Protein AF-A0A7R9Z3D9-F1 (afdb_monomer)

Sequence (149 aa):
KAADYDEEKRKEKKKAADDDDDEKNGDDENENGDGDRRPYYHTLPLSTRTNLHGLLTSCAEELPDVPLYYTLPSLCKTVKCTSPPIKSFKAALVNAGYRVSAYHKEPQAIKTDAPSTVVWDVMRAWCREHPPKQTGGGGIGGGGRRAQR

Radius of gyration: 28.63 Å; Cα contacts (8 Å, |Δi|>4): 93; chains: 1; bounding box: 87×48×78 Å

Foldseek 3Di:
DPVVVVVVVVVVVVVVVPPPDPPDDDDPPDDDDDDDPPPPPPDDDDPCVPVVVVLVVLVVQDDPVFPDKDAQVVLCVVVVFDGDDLVVLCVQCVVVVKDWGADSVDRRIITIPDDPVVSVVSVVVVCVVGPRPPPDDDDPDDDDDDDDD

Organism: NCBI:txid2749911

Mean predicted aligned error: 16.44 Å

Secondary structure (DSSP, 8-state):
--SSHHHHHHHHHHHTTSS---------------------TTS---TTHHHHHHHHHHHHTS-SS----EEHHHHHHHHT-PPPPHHHHHHHHHHTT--EEEETTEEEEEEESS-HHHHHHHHHHHHHHS------S------------

InterPro domains:
  IPR002905 tRNA methyltransferase, Trm1 [PF02005] (48-124)
  IPR002905 tRNA methyltransferase, Trm1 [PS51626] (1-123)
  IPR002905 tRNA methyltransferase, Trm1 [PTHR10631] (47-128)
  IPR029063 S-adenosyl-L-methionine-dependent methyltransferase superfamily [SSF53335] (42-124)
  IPR042296 tRNA methyltransferase, Trm1, C-terminal [G3DSA:3.30.56.70] (67-125)

Solvent-accessible surface area (backbone atoms only — not comparable to full-atom values): 9861 Å² total; per-residue (Å²): 133,71,79,69,64,60,58,57,58,56,52,56,64,59,61,74,72,78,76,86,84,84,80,75,77,84,82,89,75,88,78,86,81,80,86,78,91,64,84,74,81,83,73,71,82,58,93,56,48,68,62,51,49,54,48,50,50,40,50,69,64,26,62,82,90,51,92,62,70,46,44,52,69,63,55,22,63,74,72,62,40,77,76,74,58,68,68,61,56,50,49,53,42,44,75,71,73,31,59,76,23,57,38,74,91,39,91,62,27,38,29,53,77,55,56,71,69,56,59,51,48,54,54,50,52,50,38,69,79,47,63,50,82,75,81,63,92,84,75,94,71,90,78,88,82,78,90,78,133

Structure (mmCIF, N/CA/C/O backbone):
data_AF-A0A7R9Z3D9-F1
#
_entry.id   AF-A0A7R9Z3D9-F1
#
loop_
_atom_site.group_PDB
_atom_site.id
_atom_site.type_symbol
_atom_site.label_atom_id
_atom_site.label_alt_id
_atom_site.label_comp_id
_atom_site.label_asym_id
_atom_site.label_entity_id
_atom_site.label_seq_id
_atom_site.pdbx_PDB_ins_code
_atom_site.Cartn_x
_atom_site.Cartn_y
_atom_site.Cartn_z
_atom_site.occupancy
_atom_site.B_iso_or_equiv
_atom_site.auth_seq_id
_atom_site.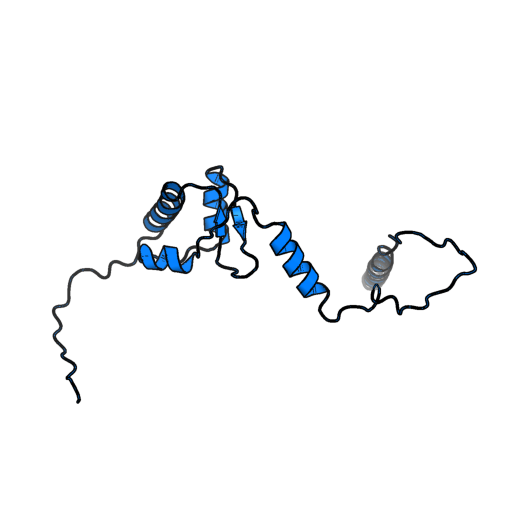auth_comp_id
_atom_site.auth_asym_id
_atom_site.auth_atom_id
_atom_site.pdbx_PDB_model_num
ATOM 1 N N . LYS A 1 1 ? 56.336 13.466 3.530 1.00 52.72 1 LYS A N 1
ATOM 2 C CA . LYS A 1 1 ? 56.043 12.079 3.084 1.00 52.72 1 LYS A CA 1
ATOM 3 C C . LYS A 1 1 ? 54.568 11.658 3.213 1.00 52.72 1 LYS A C 1
ATOM 5 O O . LYS A 1 1 ? 54.271 10.553 2.803 1.00 52.72 1 LYS A O 1
ATOM 10 N N . ALA A 1 2 ? 53.645 12.500 3.705 1.00 53.62 2 ALA A N 1
ATOM 11 C CA . ALA A 1 2 ? 52.210 12.162 3.756 1.00 53.62 2 ALA A CA 1
ATOM 12 C C . ALA A 1 2 ? 51.345 12.891 2.704 1.00 53.62 2 ALA A C 1
ATOM 14 O O . ALA A 1 2 ? 50.270 12.414 2.383 1.00 53.62 2 ALA A O 1
ATOM 15 N N . ALA A 1 3 ? 51.814 14.013 2.143 1.00 52.59 3 ALA A N 1
ATOM 16 C CA . ALA A 1 3 ? 51.051 14.795 1.162 1.00 52.59 3 ALA A CA 1
ATOM 17 C C . ALA A 1 3 ? 51.108 14.234 -0.272 1.00 52.59 3 ALA A C 1
ATOM 19 O O . ALA A 1 3 ? 50.258 14.558 -1.084 1.00 52.59 3 ALA A O 1
ATOM 20 N N . ASP A 1 4 ? 52.089 13.379 -0.563 1.00 53.34 4 ASP A N 1
ATOM 21 C CA . ASP A 1 4 ? 52.296 12.783 -1.892 1.00 53.34 4 ASP A CA 1
ATOM 22 C C . ASP A 1 4 ? 51.438 11.514 -2.095 1.00 53.34 4 ASP A C 1
ATOM 24 O O . ASP A 1 4 ? 51.116 11.118 -3.205 1.00 53.34 4 ASP A O 1
ATOM 28 N N . TYR A 1 5 ? 51.003 10.892 -0.991 1.00 50.91 5 TYR A N 1
ATOM 29 C CA . TYR A 1 5 ? 50.277 9.617 -0.993 1.00 50.91 5 TYR A CA 1
ATOM 30 C C . TYR A 1 5 ? 48.763 9.767 -1.251 1.00 50.91 5 TYR A C 1
ATOM 32 O O . TYR A 1 5 ? 48.076 8.788 -1.533 1.00 50.91 5 TYR A O 1
ATOM 40 N N . ASP A 1 6 ? 48.223 10.985 -1.146 1.00 52.66 6 ASP A N 1
ATOM 41 C CA . ASP A 1 6 ? 46.779 11.251 -1.276 1.00 52.66 6 ASP A CA 1
ATOM 42 C C . ASP A 1 6 ? 46.374 11.622 -2.719 1.00 52.66 6 ASP A C 1
ATOM 44 O O . ASP A 1 6 ? 45.218 11.489 -3.126 1.00 52.66 6 ASP A O 1
ATOM 48 N N . GLU A 1 7 ? 47.339 12.032 -3.549 1.00 55.19 7 GLU A N 1
ATOM 49 C CA . GLU A 1 7 ? 47.079 12.415 -4.939 1.00 55.19 7 GLU A CA 1
ATOM 50 C C . GLU A 1 7 ? 47.054 11.206 -5.892 1.00 55.19 7 GLU A C 1
ATOM 52 O O . GLU A 1 7 ? 46.262 11.178 -6.840 1.00 55.19 7 GLU A O 1
ATOM 57 N N . GLU A 1 8 ? 47.832 10.157 -5.603 1.00 57.34 8 GLU A N 1
ATOM 58 C CA . GLU A 1 8 ? 47.820 8.896 -6.363 1.00 57.34 8 GLU A CA 1
ATOM 59 C C . GLU A 1 8 ? 46.490 8.146 -6.215 1.00 57.34 8 GLU A C 1
ATOM 61 O O . GLU A 1 8 ? 45.881 7.740 -7.210 1.00 57.34 8 GLU A O 1
ATOM 66 N N . LYS A 1 9 ? 45.949 8.075 -4.992 1.00 56.84 9 LYS A N 1
ATOM 67 C CA . LYS A 1 9 ? 44.663 7.411 -4.723 1.00 56.84 9 LYS A CA 1
ATOM 68 C C . LYS A 1 9 ? 43.474 8.113 -5.385 1.00 56.84 9 LYS A C 1
ATOM 70 O O . LYS A 1 9 ? 42.462 7.480 -5.697 1.00 56.84 9 LYS A O 1
ATOM 75 N N . ARG A 1 10 ? 43.587 9.423 -5.634 1.00 54.44 10 ARG A N 1
ATOM 76 C CA . ARG A 1 10 ? 42.565 10.210 -6.338 1.00 54.44 10 ARG A CA 1
ATOM 77 C C . ARG A 1 10 ? 42.596 9.990 -7.852 1.00 54.44 10 ARG A C 1
ATOM 79 O O . ARG A 1 10 ? 41.549 10.097 -8.490 1.00 54.44 10 ARG A O 1
ATOM 86 N N . LYS A 1 11 ? 43.759 9.657 -8.421 1.00 54.16 11 LYS A N 1
ATOM 87 C CA . LYS A 1 11 ? 43.902 9.303 -9.844 1.00 54.16 11 LYS A CA 1
ATOM 88 C C . LYS A 1 11 ? 43.410 7.882 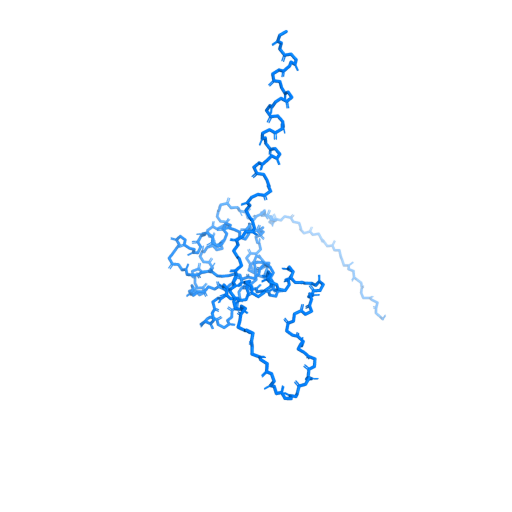-10.117 1.00 54.16 11 LYS A C 1
ATOM 90 O O . LYS A 1 11 ? 42.740 7.661 -11.121 1.00 54.16 11 LYS A O 1
ATOM 95 N N . GLU A 1 12 ? 43.620 6.960 -9.182 1.00 53.41 12 GLU A N 1
ATOM 96 C CA . GLU A 1 12 ? 43.149 5.574 -9.302 1.00 53.41 12 GLU A CA 1
ATOM 97 C C . GLU A 1 12 ? 41.614 5.468 -9.227 1.00 53.41 12 GLU A C 1
ATOM 99 O O . GLU A 1 12 ? 40.990 4.779 -10.031 1.00 53.41 12 GLU A O 1
ATOM 104 N N . LYS A 1 13 ? 40.969 6.269 -8.365 1.00 52.66 13 LYS A N 1
ATOM 105 C CA . LYS A 1 13 ? 39.497 6.321 -8.271 1.00 52.66 13 LYS A CA 1
ATOM 106 C C . LYS A 1 13 ? 38.806 6.972 -9.473 1.00 52.66 13 LYS A C 1
ATOM 108 O O . LYS A 1 13 ? 37.602 6.812 -9.632 1.00 52.66 13 LYS A O 1
ATOM 113 N N . LYS A 1 14 ? 39.551 7.729 -10.284 1.00 49.22 14 LYS A N 1
ATOM 114 C CA . LYS A 1 14 ? 39.034 8.379 -11.494 1.00 49.22 14 LYS A CA 1
ATOM 115 C C . LYS A 1 14 ? 39.197 7.507 -12.740 1.00 49.22 14 LYS A C 1
ATOM 117 O O . LYS A 1 14 ? 38.486 7.732 -13.701 1.00 49.22 14 LYS A O 1
ATOM 122 N N . LYS A 1 15 ? 40.083 6.504 -12.699 1.00 46.94 15 LYS A N 1
ATOM 123 C CA . LYS A 1 15 ? 40.288 5.541 -13.789 1.00 46.94 15 LYS A CA 1
ATOM 124 C C . LYS A 1 15 ? 39.270 4.393 -13.771 1.00 46.94 15 LYS A C 1
ATOM 126 O O . LYS A 1 15 ? 38.942 3.872 -14.817 1.00 46.94 15 LYS A O 1
ATOM 131 N N . ALA A 1 16 ? 38.724 4.046 -12.604 1.00 49.31 16 ALA A N 1
ATOM 132 C CA . ALA A 1 16 ? 37.707 2.997 -12.472 1.00 49.31 16 ALA A CA 1
ATOM 133 C C . ALA A 1 16 ? 36.266 3.455 -12.794 1.00 49.31 16 ALA A C 1
ATOM 135 O O . ALA A 1 16 ? 35.337 2.681 -12.612 1.00 49.31 16 ALA A O 1
ATOM 136 N N . ALA A 1 17 ? 36.061 4.715 -13.196 1.00 48.38 17 ALA A N 1
ATOM 137 C CA . ALA A 1 17 ? 34.736 5.255 -13.519 1.00 48.38 17 ALA A CA 1
ATOM 138 C C . ALA A 1 17 ? 34.460 5.336 -15.033 1.00 48.38 17 ALA A C 1
ATOM 140 O O . ALA A 1 17 ? 33.352 5.707 -15.406 1.00 48.38 17 ALA A O 1
ATOM 141 N N . ASP A 1 18 ? 35.442 4.991 -15.873 1.00 47.12 18 ASP A N 1
ATOM 142 C CA . ASP A 1 18 ? 35.358 5.122 -17.333 1.00 47.12 18 ASP A CA 1
ATOM 143 C C . ASP A 1 18 ? 35.230 3.759 -18.065 1.00 47.12 18 ASP A C 1
ATOM 145 O O . ASP A 1 18 ? 35.241 3.746 -19.291 1.00 47.12 18 ASP A O 1
ATOM 149 N N . ASP A 1 19 ? 35.075 2.631 -17.350 1.00 48.50 19 ASP A N 1
ATOM 150 C CA . ASP A 1 19 ? 35.170 1.269 -17.926 1.00 48.50 19 ASP A CA 1
ATOM 151 C C . ASP A 1 19 ? 33.881 0.398 -17.851 1.00 48.50 19 ASP A C 1
ATOM 153 O O . ASP A 1 19 ? 33.953 -0.788 -18.150 1.00 48.50 19 ASP A O 1
ATO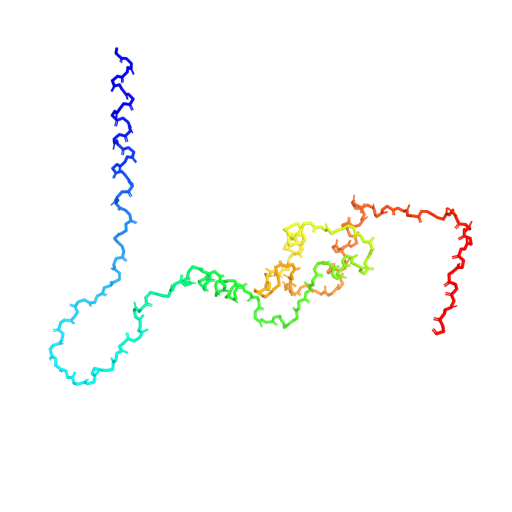M 157 N N . ASP A 1 20 ? 32.697 0.934 -17.511 1.00 48.94 20 ASP A N 1
ATOM 158 C CA . ASP A 1 20 ? 31.445 0.138 -17.386 1.00 48.94 20 ASP A CA 1
ATOM 159 C C . ASP A 1 20 ? 30.283 0.645 -18.276 1.00 48.94 20 ASP A C 1
ATOM 161 O O . ASP A 1 20 ? 29.155 0.802 -17.820 1.00 48.94 20 ASP A O 1
ATOM 165 N N . ASP A 1 21 ? 30.535 0.892 -19.564 1.00 48.12 21 ASP A N 1
ATOM 166 C CA . ASP A 1 21 ? 29.474 1.050 -20.580 1.00 48.12 21 ASP A CA 1
ATOM 167 C C . ASP A 1 21 ? 29.904 0.379 -21.902 1.00 48.12 21 ASP A C 1
ATOM 169 O O . ASP A 1 21 ? 29.976 1.007 -22.958 1.00 48.12 21 ASP A O 1
ATOM 173 N N . ASP A 1 22 ? 30.214 -0.920 -21.854 1.00 48.03 22 ASP A N 1
ATOM 174 C CA . ASP A 1 22 ? 30.381 -1.747 -23.057 1.00 48.03 22 ASP A CA 1
ATOM 175 C C . ASP A 1 22 ? 29.481 -2.988 -22.977 1.00 48.03 22 ASP A C 1
ATOM 177 O O . ASP A 1 22 ? 29.915 -4.134 -22.922 1.00 48.03 22 ASP A O 1
ATOM 181 N N . GLU A 1 23 ? 28.173 -2.738 -22.961 1.00 50.56 23 GLU A N 1
ATOM 182 C CA . GLU A 1 23 ? 27.177 -3.729 -23.366 1.00 50.56 23 GLU A CA 1
ATOM 183 C C . GLU A 1 23 ? 26.458 -3.199 -24.615 1.00 50.56 23 GLU A C 1
ATOM 185 O O . GLU A 1 23 ? 25.288 -2.804 -24.619 1.00 50.56 23 GLU A O 1
ATOM 190 N N . LYS A 1 24 ? 27.217 -3.130 -25.717 1.00 47.03 24 LYS A N 1
ATOM 191 C CA . LYS A 1 24 ? 26.644 -2.994 -27.055 1.00 47.03 24 LYS A CA 1
ATOM 192 C C . LYS A 1 24 ? 25.897 -4.278 -27.406 1.00 47.03 24 LYS A C 1
ATOM 194 O O . LYS A 1 24 ? 26.496 -5.297 -27.738 1.00 47.03 24 LYS A O 1
ATOM 199 N N . ASN A 1 25 ? 24.570 -4.179 -27.374 1.00 37.47 25 ASN A N 1
ATOM 200 C CA . ASN A 1 25 ? 23.703 -4.988 -28.222 1.00 37.47 25 ASN A CA 1
ATOM 201 C C . ASN A 1 25 ? 24.185 -4.869 -29.677 1.00 37.47 25 ASN A C 1
ATOM 203 O O . ASN A 1 25 ? 24.576 -3.783 -30.113 1.00 37.47 25 ASN A O 1
ATOM 207 N N . GLY A 1 26 ? 24.232 -6.013 -30.353 1.00 43.59 26 GLY A N 1
ATOM 208 C CA . GLY A 1 26 ? 24.899 -6.208 -31.631 1.00 43.59 26 GLY A CA 1
ATOM 209 C C . GLY A 1 26 ? 24.213 -5.576 -32.840 1.00 43.59 26 GLY A C 1
ATOM 210 O O . GLY A 1 26 ? 23.300 -4.761 -32.722 1.00 43.59 26 GLY A O 1
ATOM 211 N N . ASP A 1 27 ? 24.693 -6.053 -33.990 1.00 38.88 27 ASP A N 1
ATOM 212 C CA . ASP A 1 27 ? 24.078 -6.001 -35.322 1.00 38.88 27 ASP A CA 1
ATOM 213 C C . ASP A 1 27 ? 24.677 -4.951 -36.278 1.00 38.88 27 ASP A C 1
ATOM 215 O O . ASP A 1 27 ? 23.988 -4.075 -36.790 1.00 38.88 27 ASP A O 1
ATOM 219 N N . ASP A 1 28 ? 25.971 -5.090 -36.595 1.00 38.09 28 ASP A N 1
ATOM 220 C CA . ASP A 1 28 ? 26.532 -4.584 -37.858 1.00 38.09 28 ASP A CA 1
ATOM 221 C C . ASP A 1 28 ? 26.450 -5.690 -38.936 1.00 38.09 28 ASP A C 1
ATOM 223 O O . ASP A 1 28 ? 27.458 -6.264 -39.356 1.00 38.09 28 ASP A O 1
ATOM 227 N N . GLU A 1 29 ? 25.233 -6.003 -39.393 1.00 45.56 29 GLU A N 1
ATOM 228 C CA . GLU A 1 29 ? 25.022 -6.623 -40.707 1.00 45.56 29 GLU A CA 1
ATOM 229 C C . GLU A 1 29 ? 24.929 -5.512 -41.757 1.00 45.56 29 GLU A C 1
ATOM 231 O O . GLU A 1 29 ? 23.979 -4.733 -41.822 1.00 45.56 29 GLU A O 1
ATOM 236 N N . ASN A 1 30 ? 25.966 -5.415 -42.584 1.00 40.34 30 ASN A N 1
ATOM 237 C CA . ASN A 1 30 ? 26.051 -4.443 -43.663 1.00 40.34 30 ASN A CA 1
ATOM 238 C C . ASN A 1 30 ? 25.362 -5.016 -44.916 1.00 40.34 30 ASN A C 1
ATOM 240 O O . ASN A 1 30 ? 26.029 -5.541 -45.811 1.00 40.34 30 ASN A O 1
ATOM 244 N N . GLU A 1 31 ? 24.029 -4.950 -44.976 1.00 43.91 31 GLU A N 1
ATOM 245 C CA . GLU A 1 31 ? 23.270 -5.258 -46.195 1.00 43.91 31 GLU A CA 1
ATOM 246 C C . GLU A 1 31 ? 23.126 -4.012 -47.080 1.00 43.91 31 GLU A C 1
ATOM 248 O O . GLU A 1 31 ? 22.470 -3.022 -46.753 1.00 43.91 31 GLU A O 1
ATOM 253 N N . ASN A 1 32 ? 23.762 -4.075 -48.250 1.00 46.06 32 ASN A N 1
ATOM 254 C CA . ASN A 1 32 ? 23.553 -3.117 -49.321 1.00 46.06 32 ASN A CA 1
ATOM 255 C C . ASN A 1 32 ? 22.248 -3.438 -50.061 1.00 46.06 32 ASN A C 1
ATOM 257 O O . ASN A 1 32 ? 22.185 -4.426 -50.786 1.00 46.06 32 ASN A O 1
ATOM 261 N N . GLY A 1 33 ? 21.293 -2.510 -49.980 1.00 46.53 33 GLY A N 1
ATOM 262 C CA . GLY A 1 33 ? 20.264 -2.279 -50.995 1.00 46.53 33 GLY A CA 1
ATOM 263 C C . GLY A 1 33 ? 18.913 -2.942 -50.746 1.00 46.53 33 GLY A C 1
ATOM 264 O O . GLY A 1 33 ?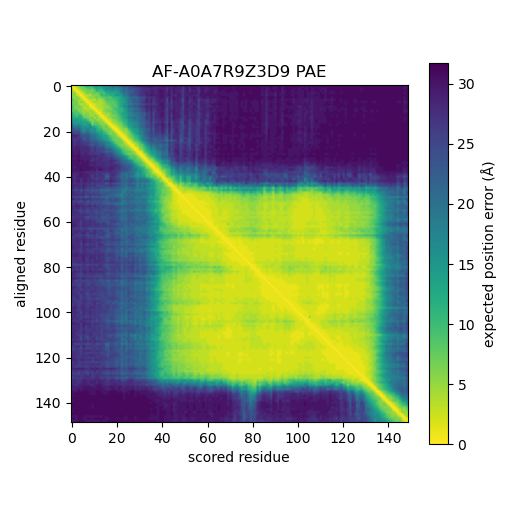 18.748 -4.104 -51.063 1.00 46.53 33 GLY A O 1
ATOM 265 N N . ASP A 1 34 ? 17.915 -2.166 -50.321 1.00 42.78 34 ASP A N 1
ATOM 266 C CA . ASP A 1 34 ? 16.684 -1.938 -51.091 1.00 42.78 34 ASP A CA 1
ATOM 267 C C . ASP A 1 34 ? 15.865 -0.802 -50.447 1.00 42.78 34 ASP A C 1
ATOM 269 O O . ASP A 1 34 ? 16.222 -0.274 -49.392 1.00 42.78 34 ASP A O 1
ATOM 273 N N . GLY A 1 35 ? 14.831 -0.354 -51.154 1.00 50.50 35 GLY A N 1
ATOM 274 C CA . GLY A 1 35 ? 14.064 0.859 -50.896 1.00 50.50 35 GLY A CA 1
ATOM 275 C C . GLY A 1 35 ? 13.290 0.970 -49.573 1.00 50.50 35 GLY A C 1
ATOM 276 O O . GLY A 1 35 ? 13.283 0.117 -48.699 1.00 50.50 35 GLY A O 1
ATOM 277 N N . ASP A 1 36 ? 12.588 2.100 -49.491 1.00 55.19 36 ASP A N 1
ATOM 278 C CA . ASP A 1 36 ? 11.803 2.603 -48.358 1.00 55.19 36 ASP A CA 1
ATOM 279 C C . ASP A 1 36 ? 12.629 3.265 -47.238 1.00 55.19 36 ASP A C 1
ATOM 281 O O . ASP A 1 36 ? 12.698 2.822 -46.094 1.00 55.19 36 ASP A O 1
ATOM 285 N N . ARG A 1 37 ? 13.198 4.443 -47.548 1.00 58.12 37 ARG A N 1
ATOM 286 C CA . ARG A 1 37 ? 13.598 5.420 -46.520 1.00 58.12 37 ARG A CA 1
ATOM 287 C C . ARG A 1 37 ? 12.356 6.018 -45.851 1.00 58.12 37 ARG A C 1
ATOM 289 O O . ARG A 1 37 ? 12.111 7.223 -45.957 1.00 58.12 37 ARG A O 1
ATOM 296 N N . ARG A 1 38 ? 11.565 5.217 -45.139 1.00 56.03 38 ARG A N 1
ATOM 297 C CA . ARG A 1 38 ? 10.728 5.800 -44.088 1.00 56.03 38 ARG A CA 1
ATOM 298 C C . ARG A 1 38 ? 11.668 6.227 -42.971 1.00 56.03 38 ARG A C 1
ATOM 300 O O . ARG A 1 38 ? 12.550 5.453 -42.605 1.00 56.03 38 ARG A O 1
ATOM 307 N N . PRO A 1 39 ? 11.541 7.450 -42.440 1.00 56.78 39 PRO A N 1
ATOM 308 C CA . PRO A 1 39 ? 12.345 7.844 -41.299 1.00 56.78 39 PRO A CA 1
ATOM 309 C C . PRO A 1 39 ? 12.039 6.878 -40.150 1.00 56.78 39 PRO A C 1
ATOM 311 O O . PRO A 1 39 ? 10.915 6.840 -39.650 1.00 56.78 39 PRO A O 1
ATOM 314 N N . TYR A 1 40 ? 13.032 6.075 -39.767 1.00 55.06 40 TYR A N 1
ATOM 315 C CA . TYR A 1 40 ? 12.965 5.191 -38.613 1.00 55.06 40 TYR A CA 1
ATOM 316 C C . TYR A 1 40 ? 12.850 6.058 -37.357 1.00 55.06 40 TYR A C 1
ATOM 318 O O . TYR A 1 40 ? 13.835 6.512 -36.784 1.00 55.06 40 TYR A O 1
ATOM 326 N N . TYR A 1 41 ? 11.624 6.280 -36.898 1.00 52.47 41 TYR A N 1
ATOM 327 C CA . TYR A 1 41 ? 11.292 6.931 -35.625 1.00 52.47 41 TYR A CA 1
ATOM 328 C C . TYR A 1 41 ? 11.714 6.102 -34.391 1.00 52.47 41 TYR A C 1
ATOM 330 O O . TYR A 1 41 ? 11.315 6.405 -33.271 1.00 52.47 41 TYR A O 1
ATOM 338 N N . HIS A 1 42 ? 12.517 5.054 -34.585 1.00 64.25 42 HIS A N 1
ATOM 339 C CA . HIS A 1 42 ? 12.936 4.094 -33.569 1.00 64.25 42 HIS A CA 1
ATOM 340 C C . HIS A 1 42 ? 14.034 4.636 -32.634 1.00 64.25 42 HIS A C 1
ATOM 342 O O . HIS A 1 42 ? 14.108 4.203 -31.487 1.00 64.25 42 HIS A O 1
ATOM 348 N N . THR A 1 43 ? 14.843 5.611 -33.065 1.00 66.44 43 THR A N 1
ATOM 349 C CA . THR A 1 43 ? 16.059 6.007 -32.325 1.00 66.44 43 THR A CA 1
ATOM 350 C C . THR A 1 43 ? 16.102 7.465 -31.873 1.00 66.44 43 THR A C 1
ATOM 352 O O . THR A 1 43 ? 17.098 7.892 -31.290 1.00 66.44 43 THR A O 1
ATOM 355 N N . LEU A 1 44 ? 15.036 8.249 -32.080 1.00 76.50 44 LEU A N 1
ATOM 356 C CA . LEU A 1 44 ? 15.003 9.616 -31.559 1.00 76.50 44 LEU A CA 1
ATOM 357 C C . LEU A 1 44 ? 14.963 9.580 -30.022 1.00 76.50 44 LEU A C 1
ATOM 359 O O . LEU A 1 44 ? 14.025 9.016 -29.449 1.00 76.50 44 LEU A O 1
ATOM 363 N N . PRO A 1 45 ? 15.951 10.176 -29.327 1.00 77.56 45 PRO A N 1
ATOM 364 C CA . PRO A 1 45 ? 15.987 10.155 -27.877 1.00 77.56 45 PRO A CA 1
ATOM 365 C C . PRO A 1 45 ? 14.798 10.948 -27.331 1.00 77.56 45 PRO A C 1
ATOM 367 O O . PRO A 1 45 ? 14.710 12.168 -27.467 1.00 77.56 45 PRO A O 1
ATOM 370 N N . LEU A 1 46 ? 13.864 10.238 -26.699 1.00 84.31 46 LEU A N 1
ATOM 371 C CA . LEU A 1 46 ? 12.744 10.853 -25.999 1.00 84.31 46 LEU A CA 1
ATOM 372 C C . LEU A 1 46 ? 13.293 11.722 -24.861 1.00 84.31 46 LEU A C 1
ATOM 374 O O . LEU A 1 46 ? 13.943 11.218 -23.946 1.00 84.31 46 LEU A O 1
ATOM 378 N N . SER A 1 47 ? 12.986 13.021 -24.874 1.00 87.75 47 SER A N 1
ATOM 379 C CA . SER A 1 47 ? 13.408 13.961 -23.820 1.00 87.75 47 SER A CA 1
ATOM 380 C C . SER A 1 47 ? 12.990 13.497 -22.414 1.00 87.75 47 SER A C 1
ATOM 382 O O . SER A 1 47 ? 13.699 13.716 -21.437 1.00 87.75 47 SER A O 1
ATOM 384 N N . THR A 1 48 ? 11.864 12.786 -22.313 1.00 92.00 48 THR A N 1
ATOM 385 C CA . THR A 1 48 ? 11.268 12.298 -21.060 1.00 92.00 48 THR A CA 1
ATOM 386 C C . THR A 1 48 ? 11.507 10.797 -20.828 1.00 92.00 48 THR A C 1
ATOM 388 O O . THR A 1 48 ? 10.768 10.157 -20.080 1.00 92.00 48 THR A O 1
ATOM 391 N N . ARG A 1 49 ? 12.537 10.211 -21.460 1.00 91.75 49 ARG A N 1
ATOM 392 C CA . ARG A 1 49 ? 12.833 8.766 -21.411 1.00 91.75 49 ARG A CA 1
ATOM 393 C C . ARG A 1 49 ? 12.867 8.199 -19.989 1.00 91.75 49 ARG A C 1
ATOM 395 O O . ARG A 1 49 ? 12.297 7.142 -19.759 1.00 91.75 49 ARG A O 1
ATOM 402 N N . THR A 1 50 ? 13.484 8.900 -19.039 1.00 92.75 50 THR A N 1
ATOM 403 C CA . THR A 1 50 ? 13.614 8.446 -17.642 1.00 92.75 50 THR A CA 1
ATOM 404 C C . THR A 1 50 ? 12.268 8.342 -16.926 1.00 92.75 50 THR A C 1
ATOM 406 O O . THR A 1 50 ? 11.987 7.331 -16.287 1.00 92.75 50 THR A O 1
ATOM 409 N N . ASN A 1 51 ? 11.403 9.349 -17.073 1.00 92.75 51 ASN A N 1
ATOM 410 C CA . ASN A 1 51 ? 10.074 9.340 -16.458 1.00 92.75 51 ASN A CA 1
ATOM 411 C C . ASN A 1 51 ? 9.157 8.312 -17.128 1.00 92.75 51 ASN A C 1
ATOM 413 O O . ASN A 1 51 ? 8.398 7.640 -16.436 1.00 92.75 51 ASN A O 1
ATOM 417 N N . LEU A 1 52 ? 9.234 8.177 -18.458 1.00 94.38 52 LEU A N 1
ATOM 418 C CA . LEU A 1 52 ? 8.483 7.155 -19.191 1.00 94.38 52 LEU A CA 1
ATOM 419 C C . LEU A 1 52 ? 8.902 5.756 -18.756 1.00 94.38 52 LEU A C 1
ATOM 421 O O . LEU A 1 52 ? 8.041 4.942 -18.445 1.00 94.38 52 LEU A O 1
ATOM 425 N N . HIS A 1 53 ? 10.208 5.506 -18.672 1.00 94.19 53 HIS A N 1
ATOM 426 C CA . HIS A 1 53 ? 10.734 4.243 -18.179 1.00 94.19 53 HIS A CA 1
ATOM 427 C C . HIS A 1 53 ? 10.216 3.954 -16.765 1.00 94.19 53 HIS A C 1
ATOM 429 O O . HIS A 1 53 ? 9.604 2.918 -16.551 1.00 94.19 53 HIS A O 1
ATOM 435 N N . GLY A 1 54 ? 10.351 4.900 -15.828 1.00 93.94 54 GLY A N 1
ATOM 436 C CA . GLY A 1 54 ? 9.860 4.725 -14.457 1.00 93.94 54 GLY A CA 1
ATOM 437 C C . GLY A 1 54 ? 8.348 4.482 -14.361 1.00 93.94 54 GLY A C 1
ATOM 438 O O . GLY A 1 54 ? 7.912 3.629 -13.587 1.00 93.94 54 GLY A O 1
ATOM 439 N N . LEU A 1 55 ? 7.542 5.183 -15.165 1.00 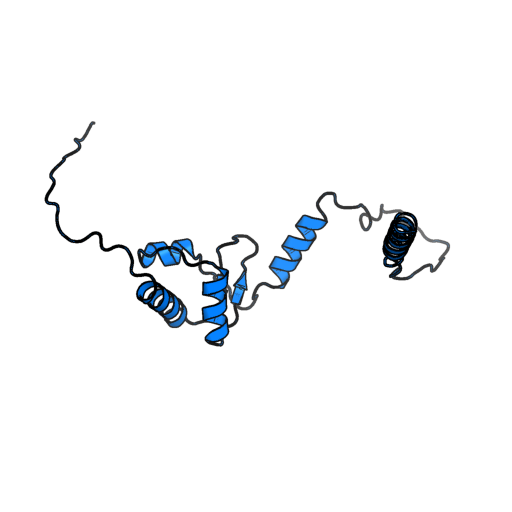94.81 55 LEU A N 1
ATOM 440 C CA . LEU A 1 55 ? 6.094 4.970 -15.213 1.00 94.81 55 LEU A CA 1
ATOM 441 C C . LE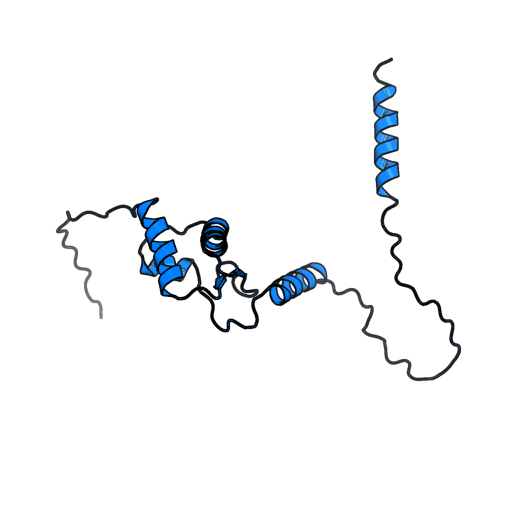U A 1 55 ? 5.753 3.577 -15.755 1.00 94.81 55 LEU A C 1
ATOM 443 O O . LEU A 1 55 ? 4.934 2.883 -15.161 1.00 94.81 55 LEU A O 1
ATOM 447 N N . LEU A 1 56 ? 6.396 3.156 -16.846 1.00 95.31 56 LEU A N 1
ATOM 448 C CA . LEU A 1 56 ? 6.185 1.837 -17.443 1.00 95.31 56 LEU A CA 1
ATOM 449 C C . LEU A 1 56 ? 6.627 0.714 -16.505 1.00 95.31 56 LEU A C 1
ATOM 451 O O . LEU A 1 56 ? 5.900 -0.266 -16.371 1.00 95.31 56 LEU A O 1
ATOM 455 N N . THR A 1 57 ? 7.752 0.877 -15.805 1.00 95.44 57 THR A N 1
ATOM 456 C CA . THR A 1 57 ? 8.177 -0.048 -14.746 1.00 95.44 57 THR A CA 1
ATOM 457 C C . THR A 1 57 ? 7.107 -0.147 -13.660 1.00 95.44 57 THR A C 1
ATOM 459 O O . THR A 1 57 ? 6.682 -1.248 -13.327 1.00 95.44 57 THR A O 1
ATOM 462 N N . SER A 1 58 ? 6.584 0.987 -13.174 1.00 94.19 58 SER A N 1
ATOM 463 C CA . SER A 1 58 ? 5.510 0.976 -12.172 1.00 94.19 58 SER A CA 1
ATOM 464 C C . SER A 1 58 ? 4.223 0.315 -12.674 1.00 94.19 58 SER A C 1
ATOM 466 O O . SER A 1 58 ? 3.527 -0.299 -11.869 1.00 94.19 58 SER A O 1
ATOM 468 N N . CYS A 1 59 ? 3.879 0.462 -13.957 1.00 94.94 59 CYS A N 1
ATOM 469 C CA . CYS A 1 59 ? 2.738 -0.222 -14.566 1.00 94.94 59 CYS A CA 1
ATOM 470 C C . CYS A 1 59 ? 2.979 -1.732 -14.694 1.00 94.94 59 CYS A C 1
ATOM 472 O O . CYS A 1 59 ? 2.051 -2.511 -14.510 1.00 94.94 59 CYS A O 1
ATOM 474 N N . ALA A 1 60 ? 4.205 -2.146 -15.021 1.00 94.75 60 ALA A N 1
ATOM 475 C CA . ALA A 1 60 ? 4.567 -3.551 -15.200 1.00 94.75 60 ALA A CA 1
ATOM 476 C C . ALA A 1 60 ? 4.636 -4.322 -13.870 1.00 94.75 60 ALA A C 1
ATOM 478 O O . ALA A 1 60 ? 4.312 -5.505 -13.832 1.00 94.75 60 ALA A O 1
ATOM 479 N N . GLU A 1 61 ? 5.023 -3.659 -12.777 1.00 94.31 61 GLU A N 1
ATOM 480 C CA . GLU A 1 61 ? 5.027 -4.226 -11.417 1.00 94.31 61 GLU A CA 1
ATOM 481 C C . GLU A 1 61 ? 3.626 -4.286 -10.771 1.00 94.31 61 GLU A C 1
ATOM 483 O O . GLU A 1 61 ? 3.447 -4.852 -9.688 1.00 94.31 61 GLU A O 1
ATOM 488 N N . GLU A 1 62 ? 2.623 -3.665 -11.390 1.00 95.44 62 GLU A N 1
ATOM 489 C CA . GLU A 1 62 ? 1.255 -3.618 -10.884 1.00 95.44 62 GLU A CA 1
ATOM 490 C C . GLU A 1 62 ? 0.539 -4.967 -11.060 1.00 95.44 62 GLU A C 1
ATOM 492 O O . GLU A 1 62 ? 0.638 -5.591 -12.110 1.00 95.44 62 GLU A O 1
ATOM 497 N N . LEU A 1 63 ? -0.230 -5.411 -10.057 1.00 95.31 63 LEU A N 1
ATOM 498 C CA . LEU A 1 63 ? -1.024 -6.642 -10.151 1.00 95.31 63 LEU A CA 1
ATOM 499 C C . LEU A 1 63 ? -2.134 -6.498 -11.218 1.00 95.31 63 LEU A C 1
ATOM 501 O O . LEU A 1 63 ? -3.054 -5.691 -11.017 1.00 95.31 63 LEU A O 1
ATOM 505 N N . PRO A 1 64 ? -2.095 -7.268 -12.328 1.00 94.06 64 PRO A N 1
ATOM 506 C CA . PRO A 1 64 ? -3.067 -7.147 -13.417 1.00 94.06 64 PRO A CA 1
ATOM 507 C C . PRO A 1 64 ? -4.367 -7.917 -13.146 1.00 94.06 64 PRO A C 1
ATOM 509 O O . PRO A 1 64 ? -5.413 -7.586 -13.699 1.00 94.06 64 PRO A O 1
ATOM 512 N N . ASP A 1 65 ? -4.315 -8.933 -12.284 1.00 95.62 65 ASP A N 1
ATOM 513 C CA . ASP A 1 65 ? -5.437 -9.792 -11.899 1.00 95.62 65 ASP A CA 1
ATOM 514 C C . ASP A 1 65 ? -6.377 -9.133 -10.878 1.00 95.62 65 ASP A C 1
ATOM 516 O O . ASP A 1 65 ? -7.517 -9.566 -10.707 1.00 95.62 65 ASP A O 1
ATOM 520 N N . VAL A 1 66 ? -5.928 -8.053 -10.231 1.00 94.75 66 VAL A N 1
ATOM 521 C CA . VAL A 1 66 ? -6.707 -7.293 -9.250 1.00 94.75 66 VAL A CA 1
ATOM 522 C C . VAL A 1 66 ? -7.207 -5.981 -9.882 1.00 94.75 66 VAL A C 1
ATOM 524 O O . VAL A 1 66 ? -6.419 -5.048 -10.084 1.00 94.75 66 VAL A O 1
ATOM 527 N N . PRO A 1 67 ? -8.518 -5.853 -10.180 1.00 89.19 67 PRO A N 1
ATOM 528 C CA . PRO A 1 67 ? -9.043 -4.706 -10.927 1.00 89.19 67 PRO A CA 1
ATOM 529 C C . PRO A 1 67 ? -9.169 -3.426 -10.087 1.00 89.19 67 PRO A C 1
ATOM 531 O O . PRO A 1 67 ? -9.083 -2.325 -10.628 1.00 89.19 67 PRO A O 1
ATOM 534 N N . LEU A 1 68 ? -9.380 -3.550 -8.772 1.00 93.62 68 LEU A N 1
ATOM 535 C CA . LEU A 1 68 ? -9.624 -2.426 -7.862 1.00 93.62 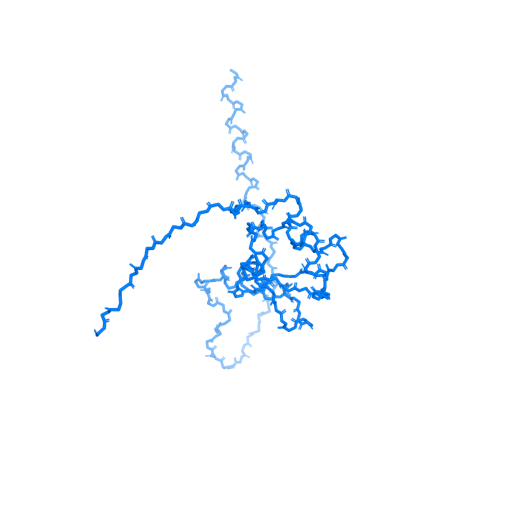68 LEU A CA 1
ATOM 536 C C . LEU A 1 68 ? -8.405 -2.110 -6.991 1.00 93.62 68 LEU A C 1
ATOM 538 O O . LEU A 1 68 ? -7.507 -2.928 -6.820 1.00 93.62 68 LEU A O 1
ATOM 542 N N . TYR A 1 69 ? -8.398 -0.912 -6.412 1.00 95.56 69 TYR A N 1
ATOM 543 C CA . TYR A 1 69 ? -7.355 -0.446 -5.504 1.00 95.56 69 TYR A CA 1
ATOM 544 C C . TYR A 1 69 ? -7.963 0.217 -4.267 1.00 95.56 69 TYR A C 1
ATOM 546 O O . TYR A 1 69 ? -9.086 0.725 -4.290 1.00 95.56 69 TYR A O 1
ATOM 554 N N . TYR A 1 70 ? -7.183 0.263 -3.192 1.00 96.00 70 TYR A N 1
ATOM 555 C CA . TYR A 1 70 ? -7.486 1.040 -1.998 1.00 96.00 70 TYR A CA 1
ATOM 556 C C . TYR A 1 70 ? -6.581 2.260 -1.929 1.00 96.00 70 TYR A C 1
ATOM 558 O O . TYR A 1 70 ? -5.384 2.165 -2.175 1.00 96.00 70 TYR A O 1
ATOM 566 N N . THR A 1 71 ? -7.131 3.403 -1.534 1.00 95.88 71 THR A N 1
ATOM 567 C CA . THR A 1 71 ? -6.347 4.611 -1.254 1.00 95.88 71 THR A CA 1
ATOM 568 C C . THR A 1 71 ? -6.200 4.774 0.249 1.00 95.88 71 THR A C 1
ATOM 570 O O . THR A 1 71 ? -7.199 4.799 0.975 1.00 95.88 71 THR A O 1
ATOM 573 N N . LEU A 1 72 ? -4.963 4.913 0.723 1.00 94.88 72 LEU A N 1
ATOM 574 C CA . LEU A 1 72 ? -4.677 4.965 2.156 1.00 94.88 72 LEU A CA 1
ATOM 575 C C . LEU A 1 72 ? -5.392 6.132 2.876 1.00 94.88 72 LEU A C 1
ATOM 577 O O . LEU A 1 72 ? -6.045 5.876 3.890 1.00 94.88 72 LEU A O 1
ATOM 581 N N . PRO A 1 73 ? -5.415 7.370 2.335 1.00 94.69 73 PRO A N 1
ATOM 582 C CA . PRO A 1 73 ? -6.258 8.453 2.849 1.00 94.69 73 PRO A CA 1
ATOM 583 C C . PRO A 1 73 ? -7.736 8.098 3.023 1.00 94.69 73 PRO A C 1
ATOM 585 O O . PRO A 1 73 ? -8.339 8.447 4.038 1.00 94.69 73 PRO A O 1
ATOM 588 N N . SER A 1 74 ? -8.331 7.395 2.056 1.00 94.56 74 SER A N 1
ATOM 589 C CA . SER A 1 74 ? -9.750 7.019 2.092 1.00 94.56 74 SER A CA 1
ATOM 590 C C . SER A 1 74 ? -10.035 5.999 3.196 1.00 94.56 74 SER A C 1
ATOM 592 O O . SER A 1 74 ? -11.046 6.110 3.898 1.00 94.56 74 SER A O 1
ATOM 594 N N . LEU A 1 75 ? -9.116 5.052 3.409 1.00 94.88 75 LEU A N 1
ATOM 595 C CA . LEU A 1 75 ? -9.184 4.112 4.531 1.00 94.88 75 LEU A CA 1
ATOM 596 C C . LEU A 1 75 ? -9.096 4.860 5.868 1.00 94.88 75 LEU A C 1
ATOM 598 O O . LEU A 1 75 ? -9.956 4.691 6.733 1.00 94.88 75 LEU A O 1
ATOM 602 N N . CYS A 1 76 ? -8.117 5.754 6.014 1.00 94.06 76 CYS A N 1
ATOM 603 C CA . CYS A 1 76 ? -7.898 6.507 7.253 1.00 94.06 76 CYS A CA 1
ATOM 604 C C . CYS A 1 76 ? -9.068 7.435 7.590 1.00 94.06 76 CYS A C 1
ATOM 606 O O . CYS A 1 76 ? -9.467 7.534 8.751 1.00 94.06 76 CYS A O 1
ATOM 608 N N . LYS A 1 77 ? -9.671 8.067 6.574 1.00 94.25 77 LYS A N 1
ATOM 609 C CA . LYS A 1 77 ? -10.872 8.900 6.726 1.00 94.25 77 LYS A CA 1
ATOM 610 C C . LYS A 1 77 ? -12.053 8.101 7.278 1.00 94.25 77 LYS A C 1
ATOM 612 O O . LYS A 1 77 ? -12.799 8.617 8.106 1.00 94.25 77 LYS A O 1
ATOM 617 N N . THR A 1 78 ? -12.202 6.850 6.846 1.00 94.00 78 THR A N 1
ATOM 618 C CA . THR A 1 78 ? -13.273 5.959 7.313 1.00 94.00 78 THR A CA 1
ATOM 619 C C . THR A 1 78 ? -13.082 5.564 8.780 1.00 94.00 78 THR A C 1
ATOM 621 O O . THR A 1 78 ? -14.035 5.622 9.553 1.00 94.00 78 THR A O 1
ATOM 624 N N . VAL A 1 79 ? -11.853 5.221 9.190 1.00 91.62 79 VAL A N 1
ATOM 625 C CA . VAL A 1 79 ? -11.551 4.789 10.576 1.00 91.62 79 VAL A CA 1
ATOM 626 C C . VAL A 1 79 ? -11.290 5.969 11.525 1.00 91.62 79 VAL A C 1
ATOM 628 O O . VAL A 1 79 ? -11.232 5.787 12.737 1.00 91.62 79 VAL A O 1
ATOM 631 N N . LYS A 1 80 ? -11.179 7.196 10.997 1.00 90.38 80 LYS A N 1
ATOM 632 C CA . LYS A 1 80 ? -10.824 8.415 11.747 1.00 90.38 80 LYS A CA 1
ATOM 633 C C . LYS A 1 80 ? -9.493 8.273 12.494 1.00 90.38 80 LYS A C 1
ATOM 635 O O . LYS A 1 80 ? -9.373 8.671 13.651 1.00 90.38 80 LYS A O 1
ATOM 640 N N . CYS A 1 81 ? -8.493 7.708 11.825 1.00 90.00 81 CYS A N 1
ATOM 641 C CA . CYS A 1 81 ? -7.152 7.522 12.371 1.00 90.00 81 CYS A CA 1
ATOM 642 C C . CYS A 1 81 ? -6.119 8.405 11.665 1.00 90.00 81 CYS A C 1
ATOM 644 O O . CYS A 1 81 ? -6.373 8.981 10.604 1.00 90.00 81 CYS A O 1
ATOM 646 N N . THR A 1 82 ? -4.930 8.501 12.254 1.00 90.94 82 THR A N 1
ATOM 647 C CA . THR A 1 82 ? -3.761 9.067 11.576 1.00 90.94 82 THR A CA 1
ATOM 648 C C . THR A 1 82 ? -3.320 8.141 10.443 1.00 90.94 82 THR A C 1
ATOM 650 O O . THR A 1 82 ? -3.437 6.918 10.553 1.00 90.94 82 THR A O 1
ATOM 653 N N . SER A 1 83 ? -2.831 8.719 9.342 1.00 90.81 83 SER A N 1
ATOM 654 C CA . SER A 1 83 ? -2.386 7.928 8.192 1.00 90.81 83 SER A CA 1
ATOM 655 C C . SER A 1 83 ? -1.111 7.157 8.527 1.00 90.81 83 SER A C 1
ATOM 657 O O . SER A 1 83 ? -0.114 7.801 8.864 1.00 90.81 83 SER A O 1
ATOM 659 N N . PRO A 1 84 ? -1.089 5.817 8.392 1.00 93.44 84 PRO A N 1
ATOM 660 C CA . PRO A 1 84 ? 0.160 5.081 8.457 1.00 93.44 84 PRO A CA 1
ATOM 661 C C . PRO A 1 84 ? 1.069 5.450 7.279 1.00 93.44 84 PRO A C 1
ATOM 663 O O . PRO A 1 84 ? 0.587 5.867 6.219 1.00 93.44 84 PRO A O 1
ATOM 666 N N . PRO A 1 85 ? 2.390 5.258 7.413 1.00 94.50 85 PRO A N 1
ATOM 667 C CA . PRO A 1 85 ? 3.290 5.252 6.271 1.00 94.50 85 PRO A CA 1
ATOM 668 C C . PRO A 1 85 ? 2.921 4.117 5.307 1.00 94.50 85 PRO A C 1
ATOM 670 O O . PRO A 1 85 ? 2.783 2.965 5.722 1.00 94.50 85 PRO A O 1
ATOM 673 N N . ILE A 1 86 ? 2.842 4.405 4.003 1.00 94.25 86 ILE A N 1
ATOM 674 C CA . ILE A 1 86 ? 2.448 3.406 2.993 1.00 94.25 86 ILE A CA 1
ATOM 675 C C . ILE A 1 86 ? 3.324 2.148 3.020 1.00 94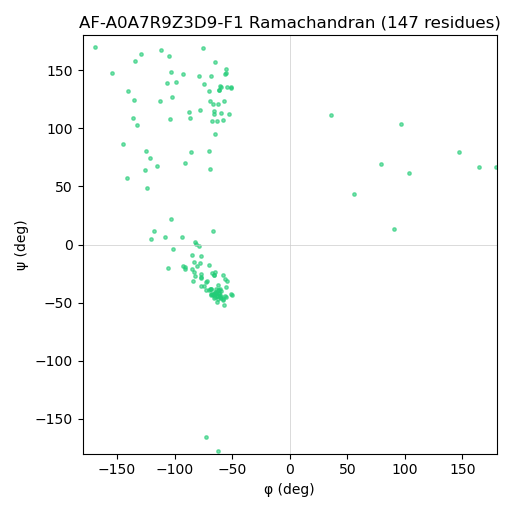.25 86 ILE A C 1
ATOM 677 O O . ILE A 1 86 ? 2.816 1.043 2.869 1.00 94.25 86 ILE A O 1
ATOM 681 N N . LYS A 1 87 ? 4.630 2.298 3.280 1.00 95.12 87 LYS A N 1
ATOM 682 C CA . LYS A 1 87 ? 5.572 1.173 3.387 1.00 95.12 87 LYS A CA 1
ATOM 683 C C . LYS A 1 87 ? 5.198 0.217 4.523 1.00 95.12 87 LYS A C 1
ATOM 685 O O . LYS A 1 87 ? 5.244 -0.989 4.326 1.00 95.12 87 LYS A O 1
ATOM 690 N N . SER A 1 88 ? 4.793 0.750 5.678 1.00 95.19 88 SER A N 1
ATOM 691 C CA . SER A 1 88 ? 4.381 -0.052 6.837 1.00 95.19 88 SER A CA 1
ATOM 692 C C . SER A 1 88 ? 3.076 -0.796 6.554 1.00 95.19 88 SER A C 1
ATOM 694 O O . SER A 1 88 ? 2.986 -1.994 6.805 1.00 95.19 88 SER A O 1
ATOM 696 N N . PHE A 1 89 ? 2.107 -0.124 5.928 1.00 95.81 89 PHE A N 1
ATOM 697 C CA . PHE A 1 89 ? 0.848 -0.757 5.542 1.00 95.81 89 PHE A CA 1
ATOM 698 C C . PHE A 1 89 ? 1.048 -1.883 4.514 1.00 95.81 89 PHE A C 1
ATOM 700 O O . PHE A 1 89 ? 0.506 -2.974 4.675 1.00 95.81 89 PHE A O 1
ATOM 707 N N . LYS A 1 90 ? 1.877 -1.651 3.485 1.00 95.81 90 LYS A N 1
ATOM 708 C CA . LYS A 1 90 ? 2.242 -2.687 2.506 1.00 95.81 90 LYS A CA 1
ATOM 709 C C . LYS A 1 90 ? 2.968 -3.859 3.175 1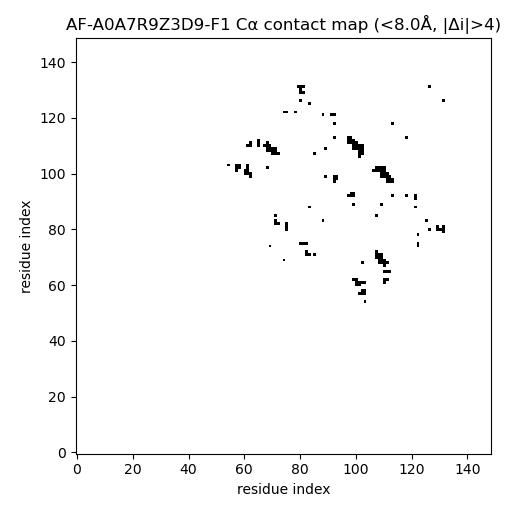.00 95.81 90 LYS A C 1
ATOM 711 O O . LYS A 1 90 ? 2.628 -5.003 2.902 1.00 95.81 90 LYS A O 1
ATOM 716 N N . ALA A 1 91 ? 3.911 -3.587 4.079 1.00 96.50 91 ALA A N 1
ATOM 717 C CA . ALA A 1 91 ? 4.626 -4.627 4.816 1.00 96.50 91 ALA A CA 1
ATOM 718 C C . ALA A 1 91 ? 3.685 -5.486 5.675 1.00 96.50 91 ALA A C 1
ATOM 720 O O . ALA A 1 91 ? 3.841 -6.701 5.708 1.00 96.50 91 ALA A O 1
ATOM 721 N N . ALA A 1 92 ? 2.676 -4.888 6.316 1.00 96.69 92 ALA A N 1
ATOM 722 C CA . ALA A 1 92 ? 1.684 -5.634 7.089 1.00 96.69 92 ALA A CA 1
ATOM 723 C C . ALA A 1 92 ? 0.883 -6.619 6.218 1.00 96.69 92 ALA A C 1
ATOM 725 O O . ALA A 1 92 ? 0.667 -7.757 6.626 1.00 96.69 92 ALA A O 1
ATOM 726 N N . LEU A 1 93 ? 0.489 -6.209 5.008 1.00 97.12 93 LEU A N 1
ATOM 727 C CA . LEU A 1 93 ? -0.215 -7.074 4.055 1.00 97.12 93 LEU A CA 1
ATOM 728 C C . LEU A 1 93 ? 0.679 -8.201 3.514 1.00 97.12 93 LEU A C 1
ATOM 730 O O . LEU A 1 93 ? 0.240 -9.348 3.460 1.00 97.12 93 LEU A O 1
ATOM 734 N N . VAL A 1 94 ? 1.939 -7.897 3.184 1.00 97.44 94 VAL A N 1
ATOM 735 C CA . VAL A 1 94 ? 2.920 -8.906 2.741 1.00 97.44 94 VAL A CA 1
ATOM 736 C C . VAL A 1 94 ? 3.201 -9.920 3.850 1.00 97.44 94 VAL A C 1
ATOM 738 O O . VAL A 1 94 ? 3.177 -11.122 3.605 1.00 97.44 94 VAL A O 1
ATOM 741 N N . ASN A 1 95 ? 3.380 -9.457 5.090 1.00 96.56 95 ASN A N 1
ATOM 742 C CA . ASN A 1 95 ? 3.577 -10.330 6.251 1.00 96.56 95 ASN A CA 1
ATOM 743 C C . ASN A 1 95 ? 2.336 -11.179 6.572 1.00 96.56 95 ASN A C 1
ATOM 745 O O . ASN A 1 95 ? 2.468 -12.257 7.143 1.00 96.56 95 ASN A O 1
ATOM 749 N N . ALA A 1 96 ? 1.142 -10.715 6.196 1.00 95.50 96 ALA A N 1
ATOM 750 C CA . ALA A 1 96 ? -0.096 -11.486 6.282 1.00 95.50 96 ALA A CA 1
ATOM 751 C C . ALA A 1 96 ? -0.258 -12.514 5.140 1.00 95.50 96 ALA A C 1
ATOM 753 O O . ALA A 1 96 ? -1.247 -13.245 5.129 1.00 95.50 96 ALA A O 1
ATOM 754 N N . GLY A 1 97 ? 0.698 -12.589 4.206 1.00 97.31 97 GLY A N 1
ATOM 755 C CA . GLY A 1 97 ? 0.725 -13.563 3.112 1.00 97.31 97 GLY A CA 1
ATOM 756 C C . GLY A 1 97 ? 0.029 -13.111 1.828 1.00 97.31 97 GLY A C 1
ATOM 757 O O . GLY A 1 97 ? -0.215 -13.943 0.959 1.00 97.31 97 GLY A O 1
ATOM 758 N N . TYR A 1 98 ? -0.289 -11.821 1.693 1.00 97.62 98 TYR A N 1
ATOM 759 C CA . TYR A 1 98 ? -0.974 -11.275 0.520 1.00 97.62 98 TYR A CA 1
ATOM 760 C C . TYR A 1 98 ? -0.018 -10.529 -0.403 1.00 97.62 98 TYR A C 1
ATOM 762 O O . TYR A 1 98 ? 0.954 -9.902 0.035 1.00 97.62 98 TYR A O 1
ATOM 770 N N . ARG A 1 99 ? -0.310 -10.557 -1.703 1.00 96.75 99 ARG A N 1
ATOM 771 C CA . ARG A 1 99 ? 0.442 -9.795 -2.698 1.00 96.75 99 ARG A CA 1
ATOM 772 C C . ARG A 1 99 ? -0.005 -8.346 -2.670 1.00 96.75 99 ARG A C 1
ATOM 774 O O . ARG A 1 99 ? -1.174 -8.023 -2.438 1.00 96.75 99 ARG A O 1
ATOM 781 N N . VAL A 1 100 ? 0.950 -7.457 -2.913 1.00 96.81 100 VAL A N 1
ATOM 782 C CA . VAL A 1 100 ? 0.728 -6.017 -2.871 1.00 96.81 100 VAL A CA 1
ATOM 783 C C . VAL A 1 100 ? 1.497 -5.345 -3.994 1.00 96.81 100 VAL A C 1
ATOM 785 O O . VAL A 1 100 ? 2.695 -5.571 -4.132 1.00 96.81 100 VAL A O 1
ATOM 788 N N . SER A 1 101 ? 0.839 -4.455 -4.733 1.00 95.94 101 SER A N 1
ATOM 789 C CA . SER A 1 101 ? 1.498 -3.557 -5.686 1.00 95.94 101 SER A CA 1
ATOM 790 C C . SER A 1 101 ? 1.085 -2.101 -5.470 1.00 95.94 101 SER A C 1
ATOM 792 O O . SER A 1 101 ? 0.123 -1.784 -4.759 1.00 95.94 101 SER A O 1
ATOM 794 N N . ALA A 1 102 ? 1.857 -1.180 -6.048 1.00 93.62 102 ALA A N 1
ATOM 795 C CA . ALA A 1 102 ? 1.431 0.209 -6.207 1.00 93.62 102 ALA A CA 1
ATOM 796 C C . ALA A 1 102 ? 0.405 0.330 -7.348 1.00 93.62 102 ALA A C 1
ATOM 798 O O . ALA A 1 102 ? 0.209 -0.620 -8.102 1.00 93.62 102 ALA A O 1
ATOM 799 N N . TYR A 1 103 ? -0.230 1.496 -7.461 1.00 94.50 103 TYR A N 1
ATOM 800 C CA . TYR A 1 103 ? -1.004 1.886 -8.637 1.00 94.50 103 TYR A CA 1
ATOM 801 C C . TYR A 1 103 ? -0.292 3.053 -9.320 1.00 94.50 103 TYR A C 1
ATOM 803 O O . TYR A 1 103 ? -0.055 4.087 -8.691 1.00 94.50 103 TYR A O 1
ATOM 811 N N . HIS A 1 104 ? 0.042 2.892 -10.599 1.00 93.62 104 HIS A N 1
ATOM 812 C CA . HIS A 1 104 ? 0.895 3.835 -11.334 1.00 93.62 104 HIS A CA 1
ATOM 813 C C . HIS A 1 104 ? 0.365 5.282 -11.370 1.00 93.62 104 HIS A C 1
ATOM 815 O O . HIS A 1 104 ? 1.143 6.225 -11.503 1.00 93.62 104 HIS A O 1
ATOM 821 N N . LYS A 1 105 ? -0.956 5.485 -11.248 1.00 92.19 105 LYS A N 1
ATOM 822 C CA . LYS A 1 105 ? -1.587 6.816 -11.313 1.00 92.19 105 LYS A CA 1
ATOM 823 C C . LYS A 1 105 ? -1.733 7.506 -9.953 1.00 92.19 105 LYS A C 1
ATOM 825 O O . LYS A 1 105 ? -1.896 8.723 -9.919 1.00 92.19 105 LYS A O 1
ATOM 830 N N . GLU A 1 106 ? -1.711 6.766 -8.846 1.00 94.00 106 GLU A N 1
ATOM 831 C CA . GLU A 1 106 ? -1.916 7.324 -7.505 1.00 94.00 106 GLU A CA 1
ATOM 832 C C . GLU A 1 106 ? -0.893 6.727 -6.526 1.00 94.00 106 GLU A C 1
ATOM 834 O O . GLU A 1 106 ? -1.009 5.560 -6.143 1.00 94.00 106 GLU A O 1
ATOM 839 N N . PRO A 1 107 ? 0.099 7.507 -6.062 1.00 91.38 107 PRO A N 1
ATOM 840 C CA . PRO A 1 107 ? 1.201 6.989 -5.250 1.00 91.38 107 PRO A CA 1
ATOM 841 C C . PRO A 1 107 ? 0.752 6.448 -3.888 1.00 91.38 107 PRO A C 1
ATOM 843 O O . PRO A 1 107 ? 1.444 5.617 -3.300 1.00 91.38 107 PRO A O 1
ATOM 846 N N . GLN A 1 108 ? -0.395 6.910 -3.374 1.00 94.06 108 GLN A N 1
ATOM 847 C CA . GLN A 1 108 ? -0.976 6.426 -2.118 1.00 94.06 108 GLN A CA 1
ATOM 848 C C . GLN A 1 108 ? -2.008 5.304 -2.301 1.00 94.06 108 GLN A C 1
ATOM 850 O O . GLN A 1 108 ? -2.660 4.899 -1.330 1.00 94.06 108 GLN A O 1
ATOM 855 N N . ALA A 1 109 ? -2.173 4.811 -3.529 1.00 95.00 109 ALA A N 1
ATOM 856 C CA . ALA A 1 109 ? -3.034 3.685 -3.827 1.00 95.00 109 ALA A CA 1
ATOM 857 C C . ALA A 1 109 ? -2.271 2.358 -3.806 1.00 95.00 109 ALA A C 1
ATOM 859 O O . ALA A 1 109 ? -1.079 2.258 -4.112 1.00 95.00 109 ALA A O 1
ATOM 860 N N . ILE A 1 110 ? -2.994 1.333 -3.378 1.00 96.31 110 ILE A N 1
ATOM 861 C CA . ILE A 1 110 ? -2.477 0.011 -3.075 1.00 96.31 110 ILE A CA 1
ATOM 862 C C . ILE A 1 110 ? -3.436 -0.996 -3.687 1.00 96.31 110 ILE A C 1
ATOM 864 O O . ILE A 1 110 ? -4.633 -0.986 -3.386 1.00 96.31 110 ILE A O 1
ATOM 868 N N . LYS A 1 111 ? -2.902 -1.871 -4.532 1.00 96.81 111 LYS A N 1
ATOM 869 C CA . LYS A 1 111 ? -3.612 -3.054 -5.008 1.00 96.81 111 LYS A CA 1
ATOM 870 C C . LYS A 1 111 ? -3.167 -4.256 -4.198 1.00 96.81 111 LYS A C 1
ATOM 872 O O . LYS A 1 111 ? -1.987 -4.375 -3.872 1.00 96.81 111 LYS A O 1
ATOM 877 N N . THR A 1 112 ? -4.111 -5.120 -3.851 1.00 97.12 112 THR A N 1
ATOM 878 C CA . THR A 1 112 ? -3.839 -6.336 -3.087 1.00 97.12 112 THR A CA 1
ATOM 879 C C . THR A 1 112 ? -4.899 -7.391 -3.368 1.00 97.12 112 THR A C 1
ATOM 881 O O . THR A 1 112 ? -6.057 -7.048 -3.605 1.00 97.12 112 THR A O 1
ATOM 884 N N . ASP A 1 113 ? -4.499 -8.659 -3.331 1.00 97.12 113 ASP A N 1
ATOM 885 C CA . ASP A 1 113 ? -5.403 -9.814 -3.370 1.00 97.12 113 ASP A CA 1
ATOM 886 C C . ASP A 1 113 ? -6.010 -10.142 -1.991 1.00 97.12 113 ASP A C 1
ATOM 888 O O . ASP A 1 113 ? -6.820 -11.062 -1.866 1.00 97.12 113 ASP A O 1
ATOM 892 N N . ALA A 1 114 ? -5.671 -9.362 -0.959 1.00 96.88 114 ALA A N 1
ATOM 893 C CA . ALA A 1 114 ? -6.257 -9.488 0.364 1.00 96.88 114 ALA A CA 1
ATOM 894 C C . ALA A 1 114 ? -7.776 -9.234 0.348 1.00 96.88 114 ALA A C 1
ATOM 896 O O . ALA A 1 114 ? -8.230 -8.201 -0.164 1.00 96.88 114 ALA A O 1
ATOM 897 N N . PRO A 1 115 ? -8.581 -10.105 0.988 1.00 96.06 115 PRO A N 1
ATOM 898 C CA . PRO A 1 115 ? -9.987 -9.827 1.239 1.00 96.06 115 PRO A CA 1
ATOM 899 C C . PRO A 1 115 ? -10.161 -8.511 2.002 1.00 96.06 115 PRO A C 1
ATOM 901 O O . PRO A 1 115 ? -9.358 -8.167 2.873 1.00 96.06 115 PRO A O 1
ATOM 904 N N . SER A 1 116 ? -11.259 -7.794 1.749 1.00 95.62 116 SER A N 1
ATOM 905 C CA . SER A 1 116 ? -11.527 -6.510 2.416 1.00 95.62 116 SER A CA 1
ATOM 906 C C . SER A 1 116 ? -11.525 -6.620 3.946 1.00 95.62 116 SER A C 1
ATOM 908 O O . SER A 1 116 ? -11.156 -5.667 4.626 1.00 95.62 116 SER A O 1
ATOM 910 N N . THR A 1 117 ? -11.899 -7.777 4.502 1.00 96.50 117 THR A N 1
ATOM 911 C CA . THR A 1 117 ? -11.843 -8.047 5.947 1.00 96.50 117 THR A CA 1
ATOM 912 C C . THR A 1 117 ? -10.431 -7.884 6.506 1.00 96.50 117 THR A C 1
ATOM 914 O O . THR A 1 117 ? -10.262 -7.163 7.488 1.00 96.50 117 THR A O 1
ATOM 917 N N . VAL A 1 118 ? -9.429 -8.451 5.827 1.00 97.06 118 VAL A N 1
ATOM 918 C CA . VAL A 1 118 ? -8.011 -8.380 6.209 1.00 97.06 118 VAL A CA 1
ATOM 919 C C . VAL A 1 118 ? -7.487 -6.952 6.111 1.00 97.06 118 VAL A C 1
ATOM 921 O O . VAL A 1 118 ? -6.818 -6.476 7.026 1.00 97.06 118 VAL A O 1
ATOM 924 N N . VAL A 1 119 ? -7.839 -6.229 5.044 1.00 96.69 119 VAL A N 1
ATOM 925 C CA . VAL A 1 119 ? -7.463 -4.813 4.877 1.00 96.69 119 VAL A CA 1
ATOM 926 C C . VAL A 1 119 ? -7.953 -3.983 6.072 1.00 96.69 119 VAL A C 1
ATOM 928 O O . VAL A 1 119 ? -7.203 -3.183 6.638 1.00 96.69 119 VAL A O 1
ATOM 931 N N . TRP A 1 120 ? -9.195 -4.210 6.513 1.00 96.31 120 TRP A N 1
ATOM 932 C CA . TRP A 1 120 ? -9.737 -3.547 7.698 1.00 96.31 120 TRP A CA 1
ATOM 933 C C . TRP A 1 120 ? -9.129 -4.051 9.012 1.00 96.31 120 TRP A C 1
ATOM 935 O O . TRP A 1 120 ? -9.012 -3.258 9.946 1.00 96.31 120 TRP A O 1
ATOM 945 N N . ASP A 1 121 ? -8.721 -5.318 9.112 1.00 96.31 121 ASP A N 1
ATOM 946 C CA . ASP A 1 121 ? -8.000 -5.838 10.282 1.00 96.31 121 ASP A CA 1
ATOM 947 C C . ASP A 1 121 ? -6.640 -5.169 10.467 1.00 96.31 121 ASP A C 1
ATOM 949 O O . ASP A 1 121 ? -6.317 -4.761 11.584 1.00 96.31 121 ASP A O 1
ATOM 953 N N . VAL A 1 122 ? -5.893 -4.958 9.381 1.00 96.12 122 VAL A N 1
ATOM 954 C CA . VAL A 1 122 ? -4.630 -4.203 9.409 1.00 96.12 122 VAL A CA 1
ATOM 955 C C . VAL A 1 122 ? -4.872 -2.765 9.876 1.00 96.12 122 VAL A C 1
ATOM 957 O O . VAL A 1 122 ? -4.175 -2.274 10.763 1.00 96.12 122 VAL A O 1
ATOM 960 N N . MET A 1 123 ? -5.907 -2.096 9.355 1.00 95.25 123 MET A N 1
ATOM 961 C CA . MET A 1 123 ? -6.272 -0.745 9.808 1.00 95.25 123 MET A CA 1
ATOM 962 C C . MET A 1 123 ? -6.677 -0.711 11.290 1.00 95.25 123 MET A C 1
ATOM 964 O O . MET A 1 123 ? -6.318 0.221 12.012 1.00 95.25 123 MET A O 1
ATOM 968 N N . ARG A 1 124 ? -7.408 -1.724 11.773 1.00 93.94 124 ARG A N 1
ATOM 969 C CA . ARG A 1 124 ? -7.759 -1.853 13.197 1.00 93.94 124 ARG A CA 1
ATOM 970 C C . ARG A 1 124 ? -6.525 -2.082 14.064 1.00 93.94 124 ARG A C 1
ATOM 972 O O . ARG A 1 124 ? -6.440 -1.480 15.131 1.00 93.94 124 ARG A O 1
ATOM 979 N N . ALA A 1 125 ? -5.588 -2.923 13.627 1.00 94.56 125 ALA A N 1
ATOM 980 C CA . ALA A 1 125 ? -4.321 -3.146 14.319 1.00 94.56 125 ALA A CA 1
ATOM 981 C C . ALA A 1 125 ? -3.527 -1.837 14.440 1.00 94.56 125 ALA A C 1
ATOM 983 O O . ALA A 1 125 ? -3.152 -1.457 15.547 1.00 94.56 125 ALA A O 1
ATOM 984 N N . TRP A 1 126 ? -3.424 -1.074 13.347 1.00 94.50 126 TRP A N 1
ATOM 985 C CA . TRP A 1 126 ? -2.801 0.251 13.356 1.00 94.50 126 TRP A CA 1
ATOM 986 C C . TRP A 1 126 ? -3.433 1.199 14.384 1.00 94.50 126 TRP A C 1
ATOM 988 O O . TRP A 1 126 ? -2.723 1.851 15.146 1.00 94.50 126 TRP A O 1
ATOM 998 N N . CYS A 1 127 ? -4.766 1.250 14.455 1.00 92.88 127 CYS A N 1
ATOM 999 C CA . CYS A 1 127 ? -5.475 2.109 15.409 1.00 92.88 127 CYS A CA 1
ATOM 1000 C C . CYS A 1 127 ? -5.298 1.682 16.872 1.00 92.88 127 CYS A C 1
ATOM 1002 O O . CYS A 1 127 ? -5.459 2.512 17.762 1.00 92.88 127 CYS A O 1
ATOM 1004 N N . ARG A 1 128 ? -5.006 0.403 17.141 1.00 92.06 128 ARG A N 1
ATOM 1005 C CA . ARG A 1 128 ? -4.705 -0.075 18.501 1.00 92.06 128 ARG A CA 1
ATOM 1006 C C . ARG A 1 128 ? -3.326 0.391 18.957 1.00 92.06 128 ARG A C 1
ATOM 1008 O O . ARG A 1 128 ? -3.174 0.763 20.113 1.00 92.06 128 ARG A O 1
ATOM 1015 N N . GLU A 1 129 ? -2.353 0.394 18.050 1.00 91.88 129 GLU A N 1
ATOM 1016 C CA . GLU A 1 129 ? -0.995 0.888 18.311 1.00 91.88 129 GLU A CA 1
ATOM 1017 C C . GLU A 1 129 ? -0.938 2.422 18.362 1.00 91.88 129 GLU A C 1
ATOM 1019 O O . GLU A 1 129 ? -0.212 2.997 19.169 1.00 91.88 129 GLU A O 1
ATOM 1024 N N . HIS A 1 130 ? -1.748 3.085 17.532 1.00 89.25 130 HIS A N 1
ATOM 1025 C CA . HIS A 1 130 ? -1.826 4.538 17.407 1.00 89.25 130 HIS A CA 1
ATOM 1026 C C . HIS A 1 130 ? -3.252 5.003 17.716 1.00 89.25 130 HIS A C 1
ATOM 1028 O O . HIS A 1 130 ? -4.003 5.340 16.791 1.00 89.25 130 HIS A O 1
ATOM 1034 N N . PRO A 1 131 ? -3.659 5.005 19.000 1.00 84.25 131 PRO A N 1
ATOM 1035 C CA . PRO A 1 131 ? -5.016 5.363 19.372 1.00 84.25 131 PRO A CA 1
ATOM 1036 C C . PRO A 1 131 ? -5.337 6.770 18.853 1.00 84.25 131 PRO A C 1
ATOM 1038 O O . PRO A 1 131 ? -4.613 7.723 19.169 1.00 84.25 131 PRO A O 1
ATOM 1041 N N . PRO A 1 132 ? -6.404 6.933 18.046 1.00 77.81 132 PRO A N 1
ATOM 1042 C CA . PRO A 1 132 ? -6.809 8.249 17.593 1.00 77.81 132 PRO A CA 1
ATOM 1043 C C . PRO A 1 132 ? -7.131 9.094 18.820 1.00 77.81 132 PRO A C 1
ATOM 1045 O O . PRO A 1 132 ? -7.770 8.628 19.767 1.00 77.81 132 PRO A O 1
ATOM 1048 N N . LYS A 1 133 ? -6.652 10.339 18.816 1.00 75.12 133 LYS A N 1
ATOM 1049 C CA . LYS A 1 133 ? -6.861 11.274 19.918 1.00 75.12 133 LYS A CA 1
ATOM 1050 C C . LYS A 1 133 ? -8.359 11.336 20.207 1.00 75.12 133 LYS A C 1
ATOM 1052 O O . LYS A 1 133 ? -9.122 11.811 19.369 1.00 75.12 133 LYS A O 1
ATOM 1057 N N . GLN A 1 134 ? -8.778 10.831 21.368 1.00 64.44 134 GLN A N 1
ATOM 1058 C CA . GLN A 1 134 ? -10.171 10.929 21.772 1.00 64.44 134 GLN A CA 1
ATOM 1059 C C . GLN A 1 134 ? -10.484 12.413 21.923 1.00 64.44 134 GLN A C 1
ATOM 1061 O O . GLN A 1 134 ? -10.043 13.065 22.869 1.00 64.44 134 GLN A O 1
ATOM 1066 N N . THR A 1 135 ? -11.238 12.972 20.982 1.00 58.94 135 THR A N 1
ATOM 1067 C CA . THR A 1 135 ? -12.005 14.183 21.250 1.00 58.94 135 THR A CA 1
ATOM 1068 C C . THR A 1 135 ? -13.116 13.747 22.200 1.00 58.94 135 THR A C 1
ATOM 1070 O O . THR A 1 135 ? -14.205 13.375 21.764 1.00 58.94 135 THR A O 1
ATOM 1073 N N . GLY A 1 136 ? -12.773 13.626 23.483 1.00 50.25 136 GLY A N 1
ATOM 1074 C CA . GLY A 1 136 ? -13.679 13.169 24.525 1.00 50.25 136 GLY A CA 1
ATOM 1075 C C . GLY A 1 136 ? -14.942 14.023 24.574 1.00 50.25 136 GLY A C 1
ATOM 1076 O O . GLY A 1 136 ? -14.926 15.208 24.234 1.00 50.25 136 GLY A O 1
ATOM 1077 N N . GLY A 1 137 ? -16.042 13.407 25.005 1.00 53.22 137 GLY A N 1
ATOM 1078 C CA . GLY A 1 137 ? -17.226 14.143 25.422 1.00 53.22 137 GLY A CA 1
ATOM 1079 C C . GLY A 1 137 ? -16.856 15.230 26.434 1.00 53.22 137 GLY A C 1
ATOM 1080 O O . GLY A 1 137 ? -16.090 14.990 27.364 1.00 53.22 137 GLY A O 1
ATOM 1081 N N . GLY A 1 138 ? -17.399 16.428 26.225 1.00 50.19 138 GLY A N 1
ATOM 1082 C CA . GLY A 1 138 ? -17.188 17.582 27.095 1.00 50.19 138 GLY A CA 1
ATOM 1083 C C . GLY A 1 138 ? -17.189 18.892 26.318 1.00 50.19 138 GLY A C 1
ATOM 1084 O O . GLY A 1 138 ? -16.133 19.436 26.022 1.00 50.19 138 GLY A O 1
ATOM 1085 N N . GLY A 1 139 ? -18.378 19.397 25.979 1.00 40.28 139 GLY A N 1
ATOM 1086 C CA . GLY A 1 139 ? -18.508 20.710 25.349 1.00 40.28 139 GLY A CA 1
ATOM 1087 C C . GLY A 1 139 ? -19.863 20.964 24.709 1.00 40.28 139 GLY A C 1
ATOM 1088 O O . GLY A 1 139 ? -19.962 21.105 23.495 1.00 40.28 139 GLY A O 1
ATOM 1089 N N . ILE A 1 140 ? -20.909 21.048 25.532 1.00 52.09 140 ILE A N 1
ATOM 1090 C CA . ILE A 1 140 ? -22.107 21.819 25.191 1.00 52.09 140 ILE A CA 1
ATOM 1091 C C . ILE A 1 140 ? -21.625 23.253 24.932 1.00 52.09 140 ILE A C 1
ATOM 1093 O O . ILE A 1 140 ? -21.221 23.952 25.855 1.00 52.09 140 ILE A O 1
ATOM 1097 N N . GLY A 1 141 ? -21.605 23.663 23.669 1.00 41.72 141 GLY A N 1
ATOM 1098 C CA . GLY A 1 141 ? -21.172 24.988 23.245 1.00 41.72 141 GLY A CA 1
ATOM 1099 C C . GLY A 1 141 ? -22.018 25.432 22.067 1.00 41.72 141 GLY A C 1
ATOM 1100 O O . GLY A 1 141 ? -21.673 25.185 20.915 1.00 41.72 141 GLY A O 1
ATOM 1101 N N . GLY A 1 142 ? -23.168 26.032 22.378 1.00 49.72 142 GLY A N 1
ATOM 1102 C CA . GLY A 1 142 ? -24.037 26.674 21.403 1.00 49.72 142 GLY A CA 1
ATOM 1103 C C . GLY A 1 142 ? -23.294 27.749 20.608 1.00 49.72 142 GLY A C 1
ATOM 1104 O O . GLY A 1 142 ? -22.405 28.427 21.114 1.00 49.72 142 GLY A O 1
ATOM 1105 N N . GLY A 1 143 ? -23.676 27.908 19.347 1.00 42.94 143 GLY A N 1
ATOM 1106 C CA . GLY A 1 143 ? -23.074 28.905 18.472 1.00 42.94 143 GLY A CA 1
ATOM 1107 C C . GLY A 1 143 ? -23.684 28.853 17.085 1.00 42.94 143 GLY A C 1
ATOM 1108 O O . GLY A 1 143 ? -23.027 28.461 16.124 1.00 42.94 143 GLY A O 1
ATOM 1109 N N . GLY A 1 144 ? -24.968 29.206 16.997 1.00 52.50 144 GLY A N 1
ATOM 1110 C CA . GLY A 1 144 ? -25.671 29.337 15.731 1.00 52.50 144 GLY A CA 1
ATOM 1111 C C . GLY A 1 144 ? -24.942 30.281 14.775 1.00 52.50 144 GLY A C 1
ATOM 1112 O O . GLY A 1 144 ? -24.536 31.380 15.146 1.00 52.50 144 GLY A O 1
ATOM 1113 N N . ARG A 1 145 ? -24.832 29.873 13.511 1.00 56.41 145 ARG A N 1
ATOM 1114 C CA . ARG A 1 145 ? -24.555 30.783 12.398 1.00 56.41 145 ARG A CA 1
ATOM 1115 C C . ARG A 1 145 ? -25.642 30.631 11.341 1.00 56.41 145 ARG A C 1
ATOM 1117 O O . ARG A 1 145 ? -25.525 29.881 10.386 1.00 56.41 145 ARG A O 1
ATOM 1124 N N . ARG A 1 146 ? -26.750 31.305 11.665 1.00 52.53 146 ARG A N 1
ATOM 1125 C CA . ARG A 1 146 ? -27.463 32.312 10.864 1.00 52.53 146 ARG A CA 1
ATOM 1126 C C . ARG A 1 146 ? -27.496 32.078 9.348 1.00 52.53 146 ARG A C 1
ATOM 1128 O O . ARG A 1 146 ? -26.508 32.281 8.655 1.00 52.53 146 ARG A O 1
ATOM 1135 N N . ALA A 1 147 ? -28.698 31.781 8.863 1.00 54.09 147 ALA A N 1
ATOM 1136 C CA . ALA A 1 147 ? -29.090 31.924 7.470 1.00 54.09 147 ALA A CA 1
ATOM 1137 C C . ALA A 1 147 ? -28.981 33.388 6.995 1.00 54.09 147 ALA A C 1
ATOM 1139 O O . ALA A 1 147 ? -29.437 34.308 7.681 1.00 54.09 147 ALA A O 1
ATOM 1140 N N . GLN A 1 148 ? -28.438 33.575 5.797 1.00 58.56 148 GLN A N 1
ATOM 1141 C CA . GLN A 1 148 ? -28.710 34.682 4.873 1.00 58.56 148 GLN A CA 1
ATOM 1142 C C . GLN A 1 148 ? -28.924 33.982 3.519 1.00 58.56 148 GLN A C 1
ATOM 1144 O O . GLN A 1 148 ? -28.061 33.210 3.113 1.00 58.56 148 GLN A O 1
ATOM 1149 N N . ARG A 1 149 ? -30.182 33.834 3.084 1.00 48.72 149 ARG A N 1
ATOM 1150 C CA . ARG A 1 149 ? -30.894 34.732 2.155 1.00 48.72 149 ARG A CA 1
ATOM 1151 C C . ARG A 1 149 ? -30.183 34.875 0.820 1.00 48.72 149 ARG A C 1
ATOM 1153 O O . ARG A 1 149 ? -29.084 35.459 0.824 1.00 48.72 149 ARG A O 1
#

Nearest PDB structures (foldseek):
  2ejt-assembly1_A  TM=8.945E-01  e=5.173E-04  Pyrococcus horikoshii
  1yj7-assembly1_C  TM=4.098E-01  e=4.230E-01  Escherichia coli
  2y9j-assembly1_Y  TM=4.283E-01  e=2.082E+00  Salmonella enterica subsp. enterica serovar Typhimurium
  8axn-assembly1_a  TM=4.904E-01  e=5.637E+00  Shigella flexneri

pLDDT: mean 76.59, std 21.52, range [37.47, 97.62]